Protein AF-A0A2J4P9M2-F1 (afdb_monomer_lite)

pLDDT: mean 86.36, std 10.24, range [46.81, 96.5]

Organism: NCBI:txid1134687

Sequence (113 aa):
VSTLFVALISLASGLWFYGDIDNLSRLVNFGALMGFLVLHIAVINHYIIRQKSRNLVVHLLFPVVGLCIIGFVIYEMDVQAKVLGLSWLAVGVVYYLLMRLVLKRNVELKLEG

Radius of gyration: 18.19 Å; chains: 1; bounding box: 46×36×43 Å

Structure (mmCIF, N/CA/C/O backbone):
data_AF-A0A2J4P9M2-F1
#
_entry.id   AF-A0A2J4P9M2-F1
#
loop_
_atom_site.group_PDB
_atom_site.id
_atom_site.type_symbol
_atom_site.label_atom_id
_atom_site.label_alt_id
_atom_site.label_comp_id
_atom_site.label_asym_id
_atom_site.label_entity_id
_atom_site.label_seq_id
_atom_site.pdbx_PDB_ins_code
_atom_site.Cartn_x
_atom_site.Cartn_y
_atom_site.Cartn_z
_atom_site.occupancy
_atom_site.B_iso_or_equiv
_atom_site.auth_seq_id
_atom_site.auth_comp_id
_atom_site.auth_asym_id
_atom_site.auth_atom_id
_atom_site.pdbx_PDB_model_num
ATOM 1 N N . VAL A 1 1 ? 22.646 3.783 15.320 1.00 71.62 1 VAL A N 1
ATOM 2 C CA . VAL A 1 1 ? 22.877 2.489 14.626 1.00 71.62 1 VAL A CA 1
ATOM 3 C C . VAL A 1 1 ? 21.807 2.232 13.569 1.00 71.62 1 VAL A C 1
ATOM 5 O O . VAL A 1 1 ? 22.165 2.132 12.405 1.00 71.62 1 VAL A O 1
ATOM 8 N N . SER A 1 2 ? 20.513 2.237 13.914 1.00 82.25 2 SER A N 1
ATOM 9 C CA . SER A 1 2 ? 19.417 2.025 12.947 1.00 82.25 2 SER A CA 1
ATOM 10 C C . SER A 1 2 ? 19.388 3.046 11.800 1.00 82.25 2 SER A C 1
ATOM 12 O O . SER A 1 2 ? 19.169 2.672 10.657 1.00 82.25 2 SER A O 1
ATOM 14 N N . THR A 1 3 ? 19.688 4.319 12.074 1.00 88.38 3 THR A N 1
ATOM 15 C CA . THR A 1 3 ? 19.772 5.374 11.046 1.00 88.38 3 THR A CA 1
ATOM 16 C C . THR A 1 3 ? 20.918 5.158 10.058 1.00 88.38 3 THR A C 1
ATOM 18 O O . THR A 1 3 ? 20.729 5.340 8.862 1.00 88.38 3 THR A O 1
ATOM 21 N N . LEU A 1 4 ? 22.087 4.715 10.537 1.00 91.00 4 LEU A N 1
ATOM 22 C CA . LEU A 1 4 ? 23.247 4.419 9.690 1.00 91.00 4 LEU A CA 1
ATOM 23 C C . LEU A 1 4 ? 22.988 3.195 8.798 1.00 91.00 4 LEU A C 1
ATOM 25 O O . LEU A 1 4 ? 23.374 3.178 7.635 1.00 91.00 4 LEU A O 1
ATOM 29 N N . PHE A 1 5 ? 22.283 2.195 9.331 1.00 90.56 5 PHE A N 1
ATOM 30 C CA . PHE A 1 5 ? 21.878 1.010 8.579 1.00 90.56 5 PHE A CA 1
ATOM 31 C C . PHE A 1 5 ? 20.866 1.345 7.477 1.00 90.56 5 PHE A C 1
ATOM 33 O O . PHE A 1 5 ? 21.048 0.938 6.333 1.00 90.56 5 PHE A O 1
ATOM 40 N N . VAL A 1 6 ? 19.843 2.150 7.791 1.00 90.06 6 VAL A N 1
ATOM 41 C CA . VAL A 1 6 ? 18.895 2.651 6.783 1.00 90.06 6 VAL A CA 1
ATOM 42 C C . VAL A 1 6 ? 19.624 3.477 5.726 1.00 90.06 6 VAL A C 1
ATOM 44 O O . VAL A 1 6 ? 19.402 3.258 4.543 1.00 90.06 6 VAL A O 1
ATOM 47 N N . ALA A 1 7 ? 20.538 4.366 6.125 1.00 89.88 7 ALA A N 1
ATOM 48 C CA . ALA A 1 7 ? 21.322 5.165 5.186 1.00 89.88 7 ALA A CA 1
ATOM 49 C C . ALA A 1 7 ? 22.151 4.295 4.224 1.00 89.88 7 ALA A C 1
ATOM 51 O O . ALA A 1 7 ? 22.169 4.567 3.026 1.00 89.88 7 ALA A O 1
ATOM 52 N N . LEU A 1 8 ? 22.781 3.223 4.720 1.00 93.75 8 LEU A N 1
ATOM 53 C CA . LEU A 1 8 ? 23.515 2.262 3.889 1.00 93.75 8 LEU A CA 1
ATOM 54 C C . LEU A 1 8 ? 22.604 1.539 2.892 1.00 93.75 8 LEU A C 1
ATOM 56 O O . LEU A 1 8 ? 22.949 1.444 1.717 1.00 93.75 8 LEU A O 1
ATOM 60 N N . ILE A 1 9 ? 21.437 1.065 3.335 1.00 88.81 9 ILE A N 1
ATOM 61 C CA . ILE A 1 9 ? 20.460 0.408 2.455 1.00 88.81 9 ILE A CA 1
ATOM 62 C C . ILE A 1 9 ? 19.946 1.385 1.394 1.00 88.81 9 ILE A C 1
ATOM 64 O O . ILE A 1 9 ? 19.868 1.030 0.218 1.00 88.81 9 ILE A O 1
ATOM 68 N N . SER A 1 10 ? 19.631 2.623 1.777 1.00 86.56 10 SER A N 1
ATOM 69 C CA . SER A 1 10 ? 19.177 3.663 0.851 1.00 86.56 10 SER A CA 1
ATOM 70 C C . SER A 1 10 ? 20.249 4.022 -0.180 1.00 86.56 10 SER A C 1
ATOM 72 O O . SER A 1 10 ? 19.940 4.155 -1.359 1.00 86.56 10 SER A O 1
ATOM 74 N N . LEU A 1 11 ? 21.518 4.126 0.230 1.00 88.38 11 LEU A N 1
ATOM 75 C CA . LEU A 1 11 ? 22.627 4.403 -0.685 1.00 88.38 11 LEU A CA 1
ATOM 76 C C . LEU A 1 11 ? 22.864 3.234 -1.653 1.00 88.38 11 LEU A C 1
ATOM 78 O O . LEU A 1 11 ? 22.984 3.444 -2.857 1.00 88.38 11 LEU A O 1
ATOM 82 N N . ALA A 1 12 ? 22.892 2.002 -1.138 1.00 86.50 12 ALA A N 1
ATOM 83 C CA . ALA A 1 12 ? 23.093 0.804 -1.947 1.00 86.50 12 ALA A CA 1
ATOM 84 C C . ALA A 1 12 ? 21.952 0.600 -2.955 1.00 86.50 12 ALA A C 1
ATOM 86 O O . ALA A 1 12 ? 22.210 0.346 -4.128 1.00 86.50 12 ALA A O 1
ATOM 87 N N . SER A 1 13 ? 20.699 0.765 -2.521 1.00 79.94 13 SER A N 1
ATOM 88 C CA . SER A 1 13 ? 19.536 0.692 -3.412 1.00 79.94 13 SER A CA 1
ATOM 89 C C . SER A 1 13 ? 19.539 1.816 -4.452 1.00 79.94 13 SER A C 1
ATOM 91 O O . SER A 1 13 ? 19.322 1.538 -5.626 1.00 79.94 13 SER A O 1
ATOM 93 N N . GLY A 1 14 ? 19.867 3.054 -4.072 1.00 79.94 14 GLY A N 1
ATOM 94 C CA . GLY A 1 14 ? 19.972 4.172 -5.014 1.00 79.94 14 GLY A CA 1
ATOM 95 C C . GLY A 1 14 ? 21.008 3.944 -6.120 1.00 79.94 14 GLY A C 1
ATOM 96 O O . GLY A 1 14 ? 20.739 4.239 -7.281 1.00 79.94 14 GLY A O 1
ATOM 97 N N . LEU A 1 15 ? 22.167 3.367 -5.784 1.00 83.69 15 LEU A N 1
ATOM 98 C CA . LEU A 1 15 ? 23.203 3.021 -6.766 1.00 83.69 15 LEU A CA 1
ATOM 99 C C . LEU A 1 15 ? 22.809 1.817 -7.634 1.00 83.69 15 LEU A C 1
ATOM 101 O O . LEU A 1 15 ? 23.096 1.805 -8.828 1.00 83.69 15 LEU A O 1
ATOM 105 N N . TRP A 1 16 ? 22.134 0.824 -7.053 1.00 79.56 16 TRP A N 1
ATOM 106 C CA . TRP A 1 16 ? 21.691 -0.382 -7.757 1.00 79.56 16 TRP A CA 1
ATOM 107 C C . TRP A 1 16 ? 20.578 -0.099 -8.776 1.00 79.56 16 TRP A C 1
ATOM 109 O O . TRP A 1 16 ? 20.564 -0.682 -9.855 1.00 79.56 16 TRP A O 1
ATOM 119 N N . PHE A 1 17 ? 19.656 0.810 -8.450 1.00 74.69 17 PHE A N 1
ATOM 120 C CA . PHE A 1 17 ? 18.501 1.155 -9.286 1.00 74.69 17 PHE A CA 1
ATOM 121 C C . PHE A 1 17 ? 18.707 2.409 -10.144 1.00 74.69 17 PHE A C 1
ATOM 123 O O . PHE A 1 17 ? 17.743 2.899 -10.723 1.00 74.69 17 PHE A O 1
ATOM 130 N N . TYR A 1 18 ? 19.932 2.929 -10.266 1.00 74.38 18 TYR A N 1
ATOM 131 C CA . TYR A 1 18 ? 20.211 4.175 -10.995 1.00 74.38 18 TYR A CA 1
ATOM 132 C C . TYR A 1 18 ? 19.676 4.184 -12.446 1.00 74.38 18 TYR A C 1
ATOM 134 O O . TYR A 1 18 ? 19.272 5.233 -12.938 1.00 74.38 18 TYR A O 1
ATOM 142 N N . GLY A 1 19 ? 19.605 3.022 -13.112 1.00 74.50 19 GLY A N 1
ATOM 143 C CA . GLY A 1 19 ? 19.028 2.872 -14.459 1.00 74.50 19 GLY A CA 1
ATOM 144 C C . GLY A 1 19 ? 17.527 2.542 -14.521 1.00 74.50 19 GLY A C 1
ATOM 145 O O . GLY A 1 19 ? 16.963 2.543 -15.607 1.00 74.50 19 GLY A O 1
ATOM 146 N N . ASP A 1 20 ? 16.882 2.275 -13.382 1.00 81.38 20 ASP A N 1
ATOM 147 C CA . ASP A 1 20 ? 15.510 1.747 -13.262 1.00 81.38 20 ASP A CA 1
ATOM 148 C C . ASP A 1 20 ? 14.683 2.512 -12.203 1.00 81.38 20 ASP A C 1
ATOM 150 O O . ASP A 1 20 ? 13.758 1.977 -11.580 1.00 81.38 20 ASP A O 1
ATOM 154 N N . ILE A 1 21 ? 15.013 3.790 -11.977 1.00 83.25 21 ILE A N 1
ATOM 155 C CA . ILE A 1 21 ? 14.367 4.652 -10.970 1.00 83.25 21 ILE A CA 1
ATOM 156 C C . ILE A 1 21 ? 12.846 4.715 -11.170 1.00 83.25 21 ILE A C 1
ATOM 158 O O . ILE A 1 21 ? 12.101 4.759 -10.190 1.00 83.25 21 ILE A O 1
ATOM 162 N N . ASP A 1 22 ? 12.371 4.641 -12.413 1.00 86.19 22 ASP A N 1
ATOM 163 C CA . ASP A 1 22 ? 10.942 4.620 -12.726 1.00 86.19 22 ASP A CA 1
ATOM 164 C C . ASP A 1 22 ? 10.235 3.412 -12.098 1.00 86.19 22 ASP A C 1
ATOM 166 O O . ASP A 1 22 ? 9.167 3.553 -11.501 1.00 86.19 22 ASP A O 1
ATOM 170 N N . ASN A 1 23 ? 10.843 2.224 -12.150 1.00 84.56 23 ASN A N 1
ATOM 171 C CA . ASN A 1 23 ? 10.279 1.009 -11.559 1.00 84.56 23 ASN A CA 1
ATOM 172 C C . ASN A 1 23 ? 10.281 1.068 -10.027 1.00 84.56 23 ASN A C 1
ATOM 174 O O . ASN A 1 23 ? 9.297 0.675 -9.392 1.00 84.56 23 ASN A O 1
ATOM 178 N N . LEU A 1 24 ? 11.342 1.621 -9.433 1.00 86.12 24 LEU A N 1
ATOM 179 C CA . LEU A 1 24 ? 11.414 1.864 -7.992 1.00 86.12 24 LEU A CA 1
ATOM 180 C C . LEU A 1 24 ? 10.325 2.851 -7.544 1.00 86.12 24 LEU A C 1
ATOM 182 O O . LEU A 1 24 ? 9.600 2.588 -6.585 1.00 86.12 24 LEU A O 1
ATOM 186 N N . SER A 1 25 ? 10.172 3.959 -8.271 1.00 88.81 25 SER A N 1
ATOM 187 C CA . SER A 1 25 ? 9.161 4.984 -8.007 1.00 88.81 25 SER A CA 1
ATOM 188 C C . SER A 1 25 ? 7.745 4.416 -8.107 1.00 88.81 25 SER A C 1
ATOM 190 O O . SER A 1 25 ? 6.933 4.605 -7.202 1.00 88.81 25 SER A O 1
ATOM 192 N N . ARG A 1 26 ? 7.460 3.625 -9.149 1.00 90.00 26 ARG A N 1
ATOM 193 C CA . ARG A 1 26 ? 6.183 2.914 -9.316 1.00 90.00 26 ARG A CA 1
ATOM 194 C C . ARG A 1 26 ? 5.875 1.988 -8.139 1.00 90.00 26 ARG A C 1
ATOM 196 O O . ARG A 1 26 ? 4.751 2.011 -7.637 1.00 90.00 26 ARG A O 1
ATOM 203 N N . LEU A 1 27 ? 6.857 1.205 -7.682 1.00 89.56 27 LEU A N 1
ATOM 204 C CA . LEU A 1 27 ? 6.706 0.297 -6.541 1.00 89.56 27 LEU A CA 1
ATOM 205 C C . LEU A 1 27 ? 6.411 1.061 -5.241 1.00 89.56 27 LEU A C 1
ATOM 207 O O . LEU A 1 27 ? 5.481 0.707 -4.513 1.00 89.56 27 LEU A O 1
ATOM 211 N N . VAL A 1 28 ? 7.174 2.124 -4.964 1.00 90.50 28 VAL A N 1
ATOM 212 C CA . VAL A 1 28 ? 6.991 2.970 -3.773 1.00 90.50 28 VAL A CA 1
ATOM 213 C C . VAL A 1 28 ? 5.636 3.680 -3.807 1.00 90.50 28 VAL A C 1
ATOM 215 O O . VAL A 1 28 ? 4.913 3.655 -2.810 1.00 90.50 28 VAL A O 1
ATOM 218 N N . ASN A 1 29 ? 5.252 4.252 -4.952 1.00 92.50 29 ASN A N 1
ATOM 219 C CA . ASN A 1 29 ? 3.968 4.930 -5.126 1.00 92.50 29 ASN A CA 1
ATOM 220 C C . ASN A 1 29 ? 2.791 3.966 -4.926 1.00 92.50 29 ASN A C 1
ATOM 222 O O . ASN A 1 29 ? 1.862 4.271 -4.180 1.00 92.50 29 ASN A O 1
ATOM 226 N N . PHE A 1 30 ? 2.855 2.767 -5.516 1.00 92.50 30 PHE A N 1
ATOM 227 C CA . PHE A 1 30 ? 1.840 1.740 -5.291 1.00 92.50 30 PHE A CA 1
ATOM 228 C C . PHE A 1 30 ? 1.735 1.360 -3.810 1.00 92.50 30 PHE A C 1
ATOM 230 O O . PHE A 1 30 ? 0.634 1.303 -3.264 1.00 92.50 30 PHE A O 1
ATOM 237 N N . GLY A 1 31 ? 2.872 1.128 -3.148 1.00 92.31 31 GLY A N 1
ATOM 238 C CA . GLY A 1 31 ? 2.909 0.781 -1.728 1.00 92.31 31 GLY A CA 1
ATOM 239 C C . GLY A 1 31 ? 2.279 1.860 -0.845 1.00 92.31 31 GLY A C 1
ATOM 240 O O . GLY A 1 31 ? 1.471 1.542 0.028 1.00 92.31 31 GLY A O 1
ATOM 241 N N . ALA A 1 32 ? 2.587 3.133 -1.107 1.00 94.19 32 ALA A N 1
ATOM 242 C CA . ALA A 1 32 ? 2.003 4.263 -0.391 1.00 94.19 32 ALA A CA 1
ATOM 243 C C . ALA A 1 32 ? 0.483 4.360 -0.605 1.00 94.19 32 ALA A C 1
ATOM 245 O O . ALA A 1 32 ? -0.268 4.451 0.368 1.00 94.19 32 ALA A O 1
ATOM 246 N N . LEU A 1 33 ? 0.014 4.273 -1.856 1.00 94.94 33 LEU A N 1
ATOM 247 C CA . LEU A 1 33 ? -1.415 4.300 -2.188 1.00 94.94 33 LEU A CA 1
ATOM 248 C C . LEU A 1 33 ? -2.170 3.140 -1.534 1.00 94.94 33 LEU A C 1
ATOM 250 O O . LEU A 1 33 ? -3.218 3.354 -0.927 1.00 94.94 33 LEU A O 1
ATOM 254 N N . MET A 1 34 ? -1.626 1.924 -1.598 1.00 94.50 34 MET A N 1
ATOM 255 C CA . MET A 1 34 ? -2.245 0.757 -0.975 1.00 94.50 34 MET A CA 1
ATOM 256 C C . MET A 1 34 ? -2.259 0.871 0.556 1.00 94.50 34 MET A C 1
ATOM 258 O O . MET A 1 34 ? -3.257 0.533 1.192 1.00 94.50 34 MET A O 1
ATOM 262 N N . GLY A 1 35 ? -1.193 1.408 1.155 1.00 94.31 35 GLY A N 1
ATOM 263 C CA . GLY A 1 35 ? -1.138 1.711 2.585 1.00 94.31 35 GLY A CA 1
ATOM 264 C C . GLY A 1 35 ? -2.226 2.699 3.009 1.00 94.31 35 GLY A C 1
ATOM 265 O O . GLY A 1 35 ? -2.955 2.440 3.967 1.00 94.31 35 GLY A O 1
ATOM 266 N N . PHE A 1 36 ? -2.405 3.790 2.260 1.00 95.31 36 PHE A N 1
ATOM 267 C CA . PHE A 1 36 ? -3.486 4.741 2.517 1.00 95.31 36 PHE A CA 1
ATOM 268 C C . PHE A 1 36 ? -4.872 4.144 2.271 1.00 95.31 36 PHE A C 1
ATOM 270 O O . PHE A 1 36 ? -5.800 4.441 3.022 1.00 95.31 36 PHE A O 1
ATOM 277 N N . LEU A 1 37 ? -5.037 3.280 1.271 1.00 95.25 37 LEU A N 1
ATOM 278 C CA . LEU A 1 37 ? -6.298 2.584 1.022 1.00 95.25 37 LEU A CA 1
ATOM 279 C C . LEU A 1 37 ? -6.685 1.705 2.221 1.00 95.25 37 LEU A C 1
ATOM 281 O O . LEU A 1 37 ? -7.793 1.821 2.749 1.00 95.25 37 LEU A O 1
ATOM 285 N N . VAL A 1 38 ? -5.749 0.887 2.711 1.00 94.75 38 VAL A N 1
ATOM 286 C CA . VAL A 1 38 ? -5.954 0.043 3.899 1.00 94.75 38 VAL A CA 1
ATOM 287 C C . VAL A 1 38 ? -6.199 0.890 5.148 1.00 94.75 38 VAL A C 1
ATOM 289 O O . VAL A 1 38 ? -7.063 0.535 5.949 1.00 94.75 38 VAL A O 1
ATOM 292 N N . LEU A 1 39 ? -5.506 2.022 5.309 1.00 95.25 39 LEU A N 1
ATOM 293 C CA . LEU A 1 39 ? -5.728 2.948 6.422 1.00 95.25 39 LEU A CA 1
ATOM 294 C C . LEU A 1 39 ? -7.173 3.462 6.450 1.00 95.25 39 LEU A C 1
ATOM 296 O O . LEU A 1 39 ? -7.816 3.398 7.496 1.00 95.25 39 LEU A O 1
ATOM 300 N N . HIS A 1 40 ? -7.714 3.925 5.320 1.00 94.31 40 HIS A N 1
ATOM 301 C CA . HIS A 1 40 ? -9.099 4.402 5.262 1.00 94.31 40 HIS A CA 1
ATOM 302 C C . HIS A 1 40 ? -10.104 3.282 5.564 1.00 94.31 40 HIS A C 1
ATOM 304 O O . HIS A 1 40 ? -11.051 3.497 6.323 1.00 94.31 40 HIS A O 1
ATOM 310 N N . ILE A 1 41 ? -9.869 2.064 5.060 1.00 94.06 41 ILE A N 1
ATOM 311 C CA . ILE A 1 41 ? -10.678 0.885 5.415 1.00 94.06 41 ILE A CA 1
ATOM 312 C C . ILE A 1 41 ? -10.600 0.606 6.923 1.00 94.06 41 ILE A C 1
ATOM 314 O O . ILE A 1 41 ? -11.620 0.338 7.5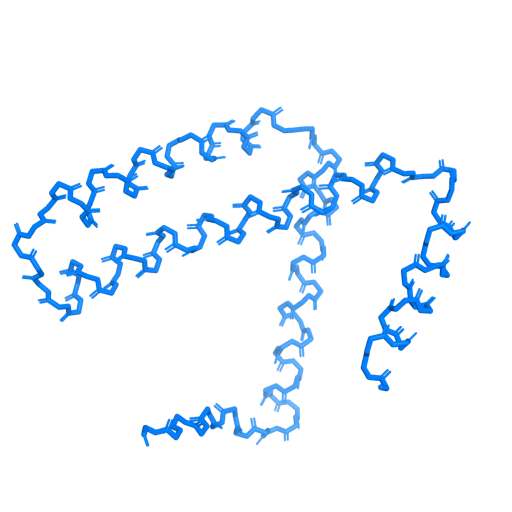61 1.00 94.06 41 ILE A O 1
ATOM 318 N N . ALA A 1 42 ? -9.407 0.693 7.514 1.00 93.19 42 ALA A N 1
ATOM 319 C CA . ALA A 1 42 ? -9.200 0.479 8.940 1.00 93.19 42 ALA A CA 1
ATOM 320 C C . ALA A 1 42 ? -9.924 1.534 9.789 1.00 93.19 42 ALA A C 1
ATOM 322 O O . ALA A 1 42 ? -10.542 1.168 10.786 1.00 93.19 42 ALA A O 1
ATOM 323 N N . VAL A 1 43 ? -9.915 2.808 9.379 1.00 92.31 43 VAL A N 1
ATOM 324 C CA . VAL A 1 43 ? -10.670 3.890 10.034 1.00 92.31 43 VAL A CA 1
ATOM 325 C C . VAL A 1 43 ? -12.169 3.587 10.018 1.00 92.31 43 VAL A C 1
ATOM 327 O O . VAL A 1 43 ? -12.799 3.629 11.075 1.00 92.31 43 VAL A O 1
ATOM 330 N N . ILE A 1 44 ? -12.732 3.199 8.868 1.00 91.00 44 ILE A N 1
ATOM 331 C CA . ILE A 1 44 ? -14.156 2.835 8.761 1.00 91.00 44 ILE A CA 1
ATOM 332 C C . ILE A 1 44 ? -14.470 1.640 9.673 1.00 91.00 44 ILE A C 1
ATOM 334 O O . ILE A 1 44 ? -15.387 1.699 10.492 1.00 91.00 44 ILE A O 1
ATOM 338 N N . ASN A 1 45 ? -13.684 0.565 9.595 1.00 92.19 45 ASN A N 1
ATOM 339 C CA . ASN A 1 45 ? -13.886 -0.629 10.418 1.00 92.19 45 ASN A CA 1
ATOM 340 C C . ASN A 1 45 ? -13.769 -0.324 11.924 1.00 92.19 45 ASN A C 1
ATOM 342 O O . ASN A 1 45 ? -14.574 -0.783 12.734 1.00 92.19 45 ASN A O 1
ATOM 346 N N . HIS A 1 46 ? -12.782 0.474 12.322 1.00 89.88 46 HIS A N 1
ATOM 347 C CA . HIS A 1 46 ? -12.546 0.797 13.721 1.00 89.88 46 HIS A CA 1
ATOM 348 C C . HIS A 1 46 ? -13.627 1.728 14.287 1.00 89.88 46 HIS A C 1
ATOM 350 O O . HIS A 1 46 ? -14.236 1.412 15.309 1.00 89.88 46 HIS A O 1
ATOM 356 N N . TYR A 1 47 ? -13.911 2.851 13.627 1.00 87.94 47 TYR A N 1
ATOM 357 C CA . TYR A 1 47 ? -14.801 3.872 14.182 1.00 87.94 47 TYR A CA 1
ATOM 358 C C . TYR A 1 47 ? -16.288 3.599 13.933 1.00 87.94 47 TYR A C 1
ATOM 360 O O . TYR A 1 47 ? -17.106 3.882 14.811 1.00 87.94 47 TYR A O 1
ATOM 368 N N . ILE A 1 48 ? -16.654 3.031 12.781 1.00 87.50 48 ILE A N 1
ATOM 369 C CA . ILE A 1 48 ? -18.060 2.769 12.438 1.00 87.50 48 ILE A CA 1
ATOM 370 C C . ILE A 1 48 ? -18.508 1.406 12.965 1.00 87.50 48 ILE A C 1
ATOM 372 O O . ILE A 1 48 ? -19.529 1.325 13.644 1.00 87.50 48 ILE A O 1
ATOM 376 N N . ILE A 1 49 ? -17.745 0.340 12.698 1.00 85.81 49 ILE A N 1
ATOM 377 C CA . ILE A 1 49 ? -18.165 -1.027 13.051 1.00 85.81 49 ILE A CA 1
ATOM 378 C C . ILE A 1 49 ? -17.877 -1.325 14.525 1.00 85.81 49 ILE A C 1
ATOM 380 O O . ILE A 1 49 ? -18.783 -1.733 15.252 1.00 85.81 49 ILE A O 1
ATOM 384 N N . ARG A 1 50 ? -16.637 -1.110 14.991 1.00 84.25 50 ARG A N 1
ATOM 385 C CA . ARG A 1 50 ? -16.255 -1.462 16.372 1.00 84.25 50 ARG A CA 1
ATOM 386 C C . ARG A 1 50 ? -16.727 -0.444 17.406 1.00 84.25 50 ARG A C 1
ATOM 388 O O . ARG A 1 50 ? -17.275 -0.846 18.426 1.00 84.25 50 ARG A O 1
ATOM 395 N N . GLN A 1 51 ? -16.526 0.850 17.156 1.00 84.81 51 GLN A N 1
ATOM 396 C CA . GLN A 1 51 ? -16.873 1.898 18.126 1.00 84.81 51 GLN A CA 1
ATOM 397 C C . GLN A 1 51 ? -18.292 2.474 17.970 1.00 84.81 51 GLN A C 1
ATOM 399 O O . GLN A 1 51 ? -18.729 3.214 18.848 1.00 84.81 51 GLN A O 1
ATOM 404 N N . LYS A 1 52 ? -19.024 2.162 16.884 1.00 82.44 52 LYS A N 1
ATOM 405 C CA . LYS A 1 52 ? -20.360 2.728 16.583 1.00 82.44 52 LYS A CA 1
ATOM 406 C C . LYS A 1 52 ? -20.427 4.251 16.771 1.00 82.44 52 LYS A C 1
ATOM 408 O O . LYS A 1 52 ? -21.386 4.788 17.329 1.00 82.44 52 LYS A O 1
ATOM 413 N N . SER A 1 53 ? -19.388 4.957 16.329 1.00 80.69 53 SER A N 1
ATOM 414 C CA . SER A 1 53 ? -19.304 6.407 16.484 1.00 80.69 53 SER A CA 1
ATOM 415 C C . SER A 1 53 ? -20.455 7.109 15.755 1.00 80.69 53 SER A C 1
ATOM 417 O O . SER A 1 53 ? -20.758 6.796 14.606 1.00 80.69 53 SER A O 1
ATOM 419 N N . ARG A 1 54 ? -21.072 8.107 16.402 1.00 80.75 54 ARG A N 1
ATOM 420 C CA . ARG A 1 54 ? -22.122 8.944 15.792 1.00 80.75 54 ARG A CA 1
ATOM 421 C C . ARG A 1 54 ? -21.578 10.022 14.846 1.00 80.75 54 ARG A C 1
ATOM 423 O O . ARG A 1 54 ? -22.347 10.591 14.077 1.00 80.75 54 ARG A O 1
ATOM 430 N N . ASN A 1 55 ? -20.268 10.279 14.855 1.00 81.75 55 ASN A N 1
ATOM 431 C CA . ASN A 1 55 ? -19.631 11.280 13.993 1.00 81.75 55 ASN A CA 1
ATOM 432 C C . ASN A 1 55 ? -19.365 10.722 12.586 1.00 81.75 55 ASN A C 1
ATOM 434 O O . ASN A 1 55 ? -18.221 10.517 12.180 1.00 81.75 55 ASN A O 1
ATOM 438 N N . LEU A 1 56 ? -20.444 10.486 11.833 1.00 82.75 56 LEU A N 1
ATOM 439 C CA . LEU A 1 56 ? -20.401 9.904 10.486 1.00 82.75 56 LEU A CA 1
ATOM 440 C C . LEU A 1 56 ? -19.655 10.782 9.471 1.00 82.75 56 LEU A C 1
ATOM 442 O O . LEU A 1 56 ? -19.049 10.266 8.540 1.00 82.75 56 LEU A O 1
ATOM 446 N N . VAL A 1 57 ? -19.639 12.103 9.651 1.00 80.88 57 VAL A N 1
ATOM 447 C CA . VAL A 1 57 ? -18.930 13.003 8.727 1.00 80.88 57 VAL A CA 1
ATOM 448 C C . VAL A 1 57 ? -17.426 12.713 8.742 1.00 80.88 57 VAL A C 1
ATOM 450 O O . VAL A 1 57 ? -16.839 12.404 7.711 1.00 80.88 57 VAL A O 1
ATOM 453 N N . VAL A 1 58 ? -16.796 12.732 9.916 1.00 84.44 58 VAL A N 1
ATOM 454 C CA . VAL A 1 58 ? -15.341 12.538 10.028 1.00 84.44 58 VAL A CA 1
ATOM 455 C C . VAL A 1 58 ? -14.950 11.074 9.828 1.00 84.44 58 VAL A C 1
ATOM 457 O O . VAL A 1 58 ? -13.935 10.787 9.203 1.00 84.44 58 VAL A O 1
ATOM 460 N N . HIS A 1 59 ? -15.761 10.136 10.321 1.00 84.94 59 HIS A N 1
ATOM 461 C CA . HIS A 1 59 ? -15.398 8.717 10.341 1.00 84.94 59 HIS A CA 1
ATOM 462 C C . HIS A 1 59 ? -15.902 7.907 9.139 1.00 84.94 59 HIS A C 1
ATOM 464 O O . HIS A 1 59 ? -15.527 6.743 9.007 1.00 84.94 59 HIS A O 1
ATOM 470 N N . LEU A 1 60 ? -16.728 8.493 8.263 1.00 86.44 60 LEU A N 1
ATOM 471 C CA . LEU A 1 60 ? -17.227 7.825 7.058 1.00 86.44 60 LEU A CA 1
ATOM 472 C C . LEU A 1 60 ? -17.083 8.685 5.800 1.00 86.44 60 LEU A C 1
ATOM 474 O O . LEU A 1 60 ? -16.515 8.199 4.829 1.00 86.44 60 LEU A O 1
ATOM 478 N N . LEU A 1 61 ? -17.528 9.949 5.803 1.00 90.62 61 LEU A N 1
ATOM 479 C CA . LEU A 1 61 ? -17.479 10.773 4.586 1.00 90.62 61 LEU A CA 1
ATOM 480 C C . LEU A 1 61 ? -16.037 11.003 4.117 1.00 90.62 61 LEU A C 1
ATOM 482 O O . LEU A 1 61 ? -15.715 10.690 2.974 1.00 90.62 61 LEU A O 1
ATOM 486 N N . PHE A 1 62 ? -15.158 11.488 4.999 1.00 92.06 62 PHE A N 1
ATOM 487 C CA . PHE A 1 62 ? -13.748 11.705 4.652 1.00 92.06 62 PHE A CA 1
ATOM 488 C C . PHE A 1 62 ? -13.047 10.411 4.199 1.00 92.06 62 PHE A C 1
ATOM 490 O O . PHE A 1 62 ? -12.424 10.429 3.135 1.00 92.06 62 PHE A O 1
ATOM 497 N N . PRO A 1 63 ? -13.183 9.272 4.913 1.00 92.19 63 PRO A N 1
ATOM 498 C CA . PRO A 1 63 ? -12.598 8.020 4.456 1.00 92.19 63 PRO A CA 1
ATOM 499 C C . PRO A 1 63 ? -13.126 7.502 3.127 1.00 92.19 63 PRO A C 1
ATOM 501 O O . PRO A 1 63 ? -12.346 6.995 2.328 1.00 92.19 63 PRO A O 1
ATOM 504 N N . VAL A 1 64 ? -14.426 7.641 2.866 1.00 93.81 64 VAL A N 1
ATOM 505 C CA . VAL A 1 64 ? -15.024 7.220 1.594 1.00 93.81 64 VAL A CA 1
ATOM 506 C C . VAL A 1 64 ? -14.524 8.093 0.449 1.00 93.81 64 VAL A C 1
ATOM 508 O O . VAL A 1 64 ? -14.134 7.561 -0.584 1.00 93.81 64 VAL A O 1
ATOM 511 N N . VAL A 1 65 ? -14.447 9.413 0.639 1.00 95.62 65 VAL A N 1
ATOM 512 C CA . VAL A 1 65 ? -13.874 10.320 -0.368 1.00 95.62 65 VAL A CA 1
ATOM 513 C C . VAL A 1 65 ? -12.411 9.965 -0.642 1.00 95.62 65 VAL A C 1
ATOM 515 O O . VAL A 1 65 ? -12.023 9.833 -1.802 1.00 95.62 65 VAL A O 1
ATOM 518 N N . GLY A 1 66 ? -11.617 9.732 0.408 1.00 93.75 66 GLY A N 1
ATOM 519 C CA . GLY A 1 66 ? -10.234 9.270 0.279 1.00 93.75 66 GLY A CA 1
ATOM 520 C C . GLY A 1 66 ? -10.126 7.952 -0.492 1.00 93.75 66 GLY A C 1
ATOM 521 O O . GLY A 1 66 ? -9.312 7.842 -1.407 1.00 93.75 66 GLY A O 1
ATOM 522 N N . LEU A 1 67 ? -10.993 6.979 -0.195 1.00 95.81 67 LEU A N 1
ATOM 523 C CA . LEU A 1 67 ? -11.064 5.709 -0.923 1.00 95.81 67 LEU A CA 1
ATOM 524 C C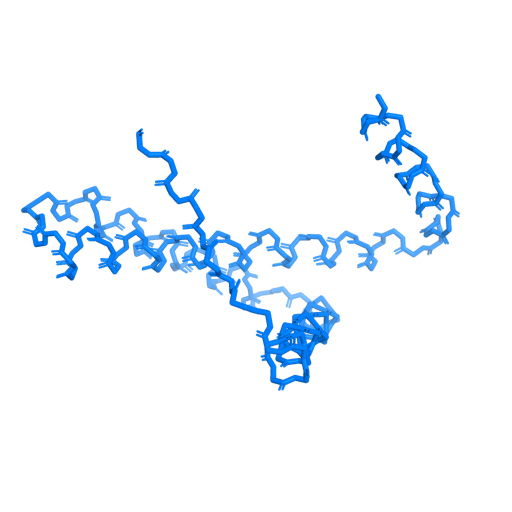 . LEU A 1 67 ? -11.416 5.895 -2.398 1.00 95.81 67 LEU A C 1
ATOM 526 O O . LEU A 1 67 ? -10.792 5.256 -3.241 1.00 95.81 67 LEU A O 1
ATOM 530 N N . CYS A 1 68 ? -12.371 6.767 -2.723 1.00 96.50 68 CYS A N 1
ATOM 531 C CA . CYS A 1 68 ? -12.737 7.056 -4.107 1.00 96.50 68 CYS A CA 1
ATOM 532 C C . CYS A 1 68 ? -11.568 7.676 -4.882 1.00 96.50 68 CYS A C 1
ATOM 534 O O . CYS A 1 68 ? -11.278 7.236 -5.992 1.00 96.50 68 CYS A O 1
ATOM 536 N N . ILE A 1 69 ? -10.865 8.647 -4.290 1.00 96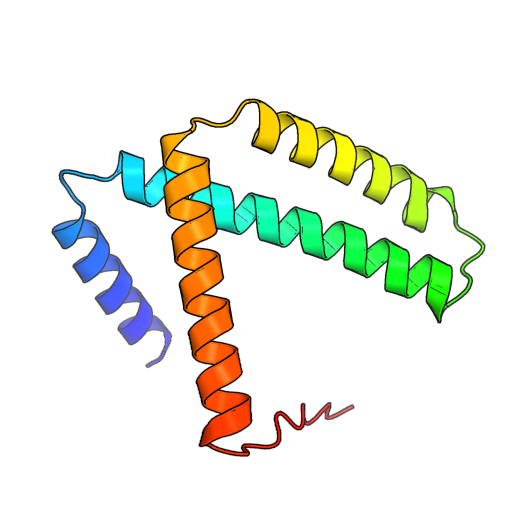.31 69 ILE A N 1
ATOM 537 C CA . ILE A 1 69 ? -9.708 9.297 -4.922 1.00 96.31 69 ILE A CA 1
ATOM 538 C C . ILE A 1 69 ? -8.579 8.287 -5.130 1.00 96.31 69 ILE A C 1
ATOM 540 O O . ILE A 1 69 ? -8.079 8.146 -6.241 1.00 96.31 69 ILE A O 1
ATOM 544 N N . ILE A 1 70 ? -8.194 7.548 -4.086 1.00 95.19 70 ILE A N 1
ATOM 545 C CA . ILE A 1 70 ? -7.110 6.561 -4.177 1.00 95.19 70 ILE A CA 1
ATOM 546 C C . ILE A 1 70 ? -7.481 5.449 -5.162 1.00 95.19 70 ILE A C 1
ATOM 548 O O . ILE A 1 70 ? -6.649 5.048 -5.970 1.00 95.19 70 ILE A O 1
ATOM 552 N N . GLY A 1 71 ? -8.729 4.977 -5.136 1.00 94.56 71 GLY A N 1
ATOM 553 C CA . GLY A 1 71 ? -9.234 3.984 -6.079 1.00 94.56 71 GLY A CA 1
ATOM 554 C C . GLY A 1 71 ? -9.154 4.468 -7.526 1.00 94.56 71 GLY A C 1
ATOM 555 O O . GLY A 1 71 ? -8.697 3.722 -8.389 1.00 94.56 71 GLY A O 1
ATOM 556 N N . PHE A 1 72 ? -9.514 5.728 -7.781 1.00 95.75 72 PHE A N 1
ATOM 557 C CA . PHE A 1 72 ? -9.373 6.346 -9.098 1.00 95.75 72 PHE A CA 1
ATOM 558 C C . PHE A 1 72 ? -7.905 6.454 -9.532 1.00 95.75 72 PHE A C 1
ATOM 560 O O . PHE A 1 72 ? -7.564 6.070 -10.647 1.00 95.75 72 PHE A O 1
ATOM 567 N N . VAL A 1 73 ? -7.013 6.892 -8.640 1.00 94.69 73 VAL A N 1
ATOM 568 C CA . VAL A 1 73 ? -5.571 6.974 -8.929 1.00 94.69 73 VAL A CA 1
ATOM 569 C C . VAL A 1 73 ? -4.993 5.595 -9.238 1.00 94.69 73 VAL A C 1
ATOM 571 O O . VAL A 1 73 ? -4.254 5.446 -10.205 1.00 94.69 73 VAL A O 1
ATOM 574 N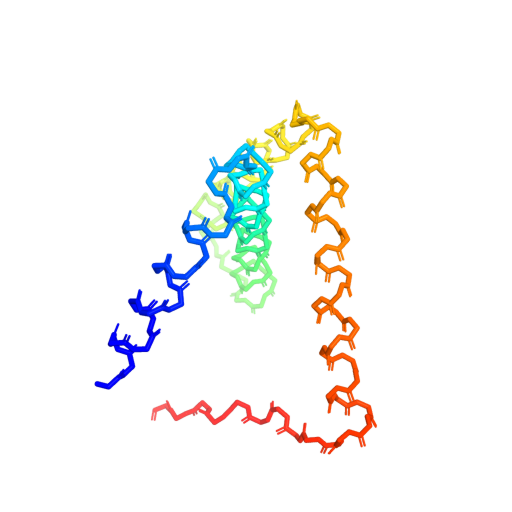 N . ILE A 1 74 ? -5.347 4.569 -8.457 1.00 92.25 74 ILE A N 1
ATOM 575 C CA . ILE A 1 74 ? -4.924 3.190 -8.721 1.00 92.25 74 ILE A CA 1
ATOM 576 C C . ILE A 1 74 ? -5.477 2.716 -10.064 1.00 92.25 74 ILE A C 1
ATOM 578 O O . ILE A 1 74 ? -4.755 2.051 -10.797 1.00 92.25 74 ILE A O 1
ATOM 582 N N . TYR A 1 75 ? -6.723 3.047 -10.405 1.00 92.56 75 TYR A N 1
ATOM 583 C CA . TYR A 1 75 ? -7.320 2.675 -11.686 1.00 92.56 75 TYR A CA 1
ATOM 584 C C . TYR A 1 75 ? -6.565 3.282 -12.874 1.00 92.56 75 TYR A C 1
ATOM 586 O O . TYR A 1 75 ? -6.257 2.552 -13.815 1.00 92.56 75 TYR A O 1
ATOM 594 N N . GLU A 1 76 ? -6.187 4.555 -12.795 1.00 92.50 76 GLU A N 1
ATOM 595 C CA . GLU A 1 76 ? -5.445 5.248 -13.857 1.00 92.50 76 G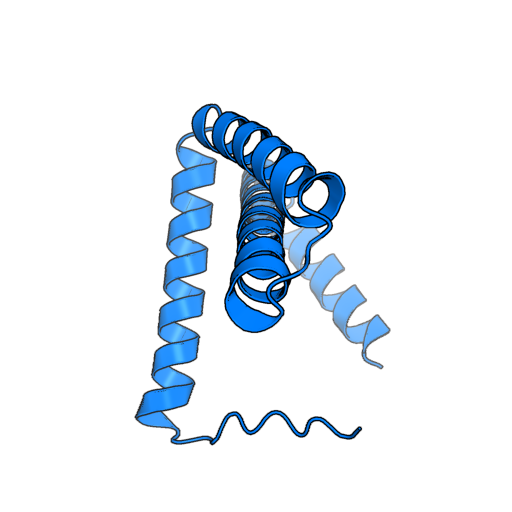LU A CA 1
ATOM 596 C C . GLU A 1 76 ? -3.954 4.868 -13.899 1.00 92.50 76 GLU A C 1
ATOM 598 O O . GLU A 1 76 ? -3.263 5.087 -14.890 1.00 92.50 76 GLU A O 1
ATOM 603 N N . MET A 1 77 ? -3.434 4.267 -12.827 1.00 90.75 77 MET A N 1
ATOM 604 C CA . MET A 1 77 ? -2.018 3.932 -12.721 1.00 90.75 77 MET A CA 1
ATOM 605 C C . MET A 1 77 ? -1.571 2.932 -13.799 1.00 90.75 77 MET A C 1
ATOM 607 O O . MET A 1 77 ? -2.292 1.988 -14.143 1.00 90.75 77 MET A O 1
ATOM 611 N N . ASP A 1 78 ? -0.334 3.102 -14.270 1.00 90.19 78 ASP A N 1
ATOM 612 C CA . ASP A 1 78 ? 0.299 2.228 -15.258 1.00 90.19 78 ASP A CA 1
ATOM 613 C C . ASP A 1 78 ? 0.207 0.741 -14.866 1.00 90.19 78 ASP A C 1
ATOM 615 O O . ASP A 1 78 ? 0.361 0.352 -13.701 1.00 90.19 78 ASP A O 1
ATOM 619 N N . VAL A 1 79 ? -0.025 -0.111 -15.863 1.00 91.12 79 VAL A N 1
ATOM 620 C CA . VAL A 1 79 ? -0.130 -1.563 -15.698 1.00 91.12 79 VAL A CA 1
ATOM 621 C C . VAL A 1 79 ? 1.153 -2.124 -15.096 1.00 91.12 79 VAL A C 1
ATOM 623 O O . VAL A 1 79 ? 1.078 -2.973 -14.208 1.00 91.12 79 VAL A O 1
ATOM 626 N N . GLN A 1 80 ? 2.325 -1.615 -15.495 1.00 89.75 80 GLN A N 1
ATOM 627 C CA . GLN A 1 80 ? 3.596 -2.061 -14.915 1.00 89.75 80 GLN A CA 1
ATOM 628 C C . GLN A 1 80 ? 3.656 -1.771 -13.411 1.00 89.75 80 GLN A C 1
ATOM 630 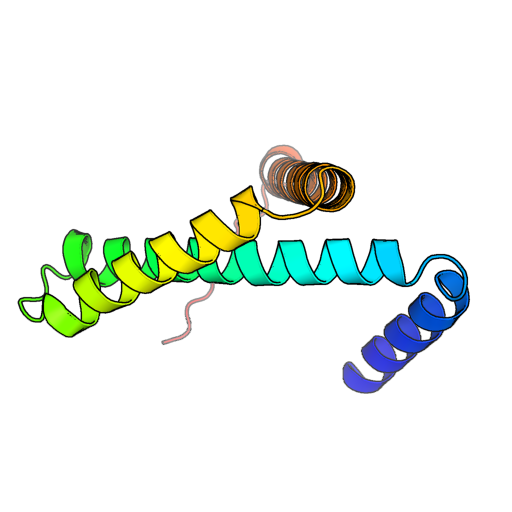O O . GLN A 1 80 ? 4.058 -2.635 -12.635 1.00 89.75 80 GLN A O 1
ATOM 635 N N . ALA A 1 81 ? 3.177 -0.604 -12.977 1.00 90.94 81 ALA A N 1
ATOM 636 C CA . ALA A 1 81 ? 3.129 -0.244 -11.565 1.00 90.94 81 ALA A CA 1
ATOM 637 C C . ALA A 1 81 ? 2.171 -1.145 -10.768 1.00 90.94 81 ALA A C 1
ATOM 639 O O . ALA A 1 81 ? 2.514 -1.591 -9.674 1.00 90.94 81 ALA A O 1
ATOM 640 N N . LYS A 1 82 ? 1.002 -1.481 -11.333 1.00 92.25 82 LYS A N 1
ATOM 641 C CA . LYS A 1 82 ? 0.058 -2.434 -10.722 1.00 92.25 82 LYS A CA 1
ATOM 642 C C . LYS A 1 82 ? 0.665 -3.831 -10.597 1.00 92.25 82 LYS A C 1
ATOM 644 O O . LYS A 1 82 ? 0.555 -4.443 -9.541 1.00 92.25 82 LYS A O 1
ATOM 649 N N . VAL A 1 83 ? 1.315 -4.334 -11.648 1.00 93.75 83 VAL A N 1
ATOM 650 C CA . VAL A 1 83 ? 1.919 -5.678 -11.669 1.00 93.75 83 VAL A CA 1
ATOM 651 C C . VAL A 1 83 ? 3.103 -5.770 -10.704 1.00 93.75 83 VAL A C 1
ATOM 653 O O . VAL A 1 83 ? 3.164 -6.696 -9.891 1.00 93.75 83 VAL A O 1
ATOM 656 N N . LEU A 1 84 ? 4.018 -4.798 -10.735 1.00 91.88 84 LEU A N 1
ATOM 657 C CA . LEU A 1 84 ? 5.149 -4.733 -9.804 1.00 91.88 84 LEU A CA 1
ATOM 658 C C . LEU A 1 84 ? 4.659 -4.613 -8.357 1.00 91.88 84 LEU A C 1
ATOM 660 O O . LEU A 1 84 ? 5.101 -5.354 -7.483 1.00 91.88 84 LEU A O 1
ATOM 664 N N . GLY A 1 85 ? 3.680 -3.743 -8.119 1.00 90.75 85 GLY A N 1
ATOM 665 C CA . GLY A 1 85 ? 3.078 -3.552 -6.809 1.00 90.75 85 GLY A CA 1
ATOM 666 C C . GLY A 1 85 ? 2.392 -4.802 -6.254 1.00 90.75 85 GLY A C 1
ATOM 667 O O . GLY A 1 85 ? 2.650 -5.205 -5.119 1.00 90.75 85 GLY A O 1
ATOM 668 N N . LEU A 1 86 ? 1.537 -5.446 -7.053 1.00 93.06 86 LEU A N 1
ATOM 669 C CA . LEU A 1 86 ? 0.813 -6.653 -6.647 1.00 93.06 86 LEU A CA 1
ATOM 670 C C . LEU A 1 86 ? 1.741 -7.850 -6.450 1.00 93.06 86 LEU A C 1
ATOM 672 O O . LEU A 1 86 ? 1.547 -8.606 -5.499 1.00 93.06 86 LEU A O 1
ATOM 676 N N . SER A 1 87 ? 2.752 -8.021 -7.306 1.00 93.62 87 SER A N 1
ATOM 677 C CA . SER A 1 87 ? 3.732 -9.100 -7.136 1.00 93.62 87 SER A CA 1
ATOM 678 C C . SER A 1 87 ? 4.527 -8.923 -5.842 1.00 93.62 87 SER A C 1
ATOM 680 O O . SER A 1 87 ? 4.677 -9.877 -5.079 1.00 93.62 87 SER A O 1
ATOM 682 N N . TRP A 1 88 ? 4.936 -7.695 -5.519 1.00 91.38 88 TRP A N 1
ATOM 683 C CA . TRP A 1 88 ? 5.585 -7.386 -4.249 1.00 91.38 88 TRP A CA 1
ATOM 684 C C . TRP A 1 88 ? 4.678 -7.638 -3.039 1.00 91.38 88 TRP A C 1
ATOM 686 O O . TRP A 1 88 ? 5.099 -8.249 -2.054 1.00 91.38 88 TRP A O 1
ATOM 696 N N . LEU A 1 89 ? 3.410 -7.226 -3.115 1.00 92.38 89 LEU A N 1
ATOM 697 C CA . LEU A 1 89 ? 2.431 -7.481 -2.057 1.00 92.38 89 LEU A CA 1
ATOM 698 C C . LEU A 1 89 ? 2.231 -8.992 -1.852 1.00 92.38 89 LEU A C 1
ATOM 700 O O . LEU A 1 89 ? 2.220 -9.458 -0.712 1.00 92.38 89 LEU A O 1
ATOM 704 N N . ALA A 1 90 ? 2.161 -9.768 -2.937 1.00 94.62 90 ALA A N 1
ATOM 705 C CA . ALA A 1 90 ? 2.085 -11.224 -2.880 1.00 94.62 90 ALA A CA 1
ATOM 706 C C . ALA A 1 90 ? 3.310 -11.837 -2.184 1.00 94.62 90 ALA A C 1
ATOM 708 O O . ALA A 1 90 ? 3.141 -12.683 -1.307 1.00 94.62 90 ALA A O 1
ATOM 709 N N . VAL A 1 91 ? 4.527 -11.369 -2.492 1.00 94.81 91 VAL A N 1
ATOM 710 C CA . VAL A 1 91 ? 5.751 -11.789 -1.784 1.00 94.81 91 VAL A CA 1
ATOM 711 C C . VAL A 1 91 ? 5.650 -11.487 -0.286 1.00 94.81 91 VAL A C 1
ATOM 713 O O . VAL A 1 91 ? 5.944 -12.358 0.532 1.00 94.81 91 VAL A O 1
ATOM 716 N N . GLY A 1 92 ? 5.171 -10.298 0.091 1.00 91.19 92 GLY A N 1
ATOM 717 C CA . GLY A 1 92 ? 4.958 -9.928 1.492 1.00 91.19 92 GLY A CA 1
ATOM 718 C C . GLY A 1 92 ? 3.953 -10.837 2.211 1.00 91.19 92 GLY A C 1
ATOM 719 O O . GLY A 1 92 ? 4.205 -11.275 3.335 1.00 91.19 92 GLY A O 1
ATOM 720 N N . VAL A 1 93 ? 2.843 -11.182 1.553 1.00 93.06 93 VAL A N 1
ATOM 721 C CA . VAL A 1 93 ? 1.838 -12.119 2.084 1.00 93.06 93 VAL A CA 1
ATOM 722 C C . VAL A 1 93 ? 2.421 -13.521 2.234 1.00 93.06 93 VAL A C 1
ATOM 724 O O . VAL A 1 93 ? 2.245 -14.137 3.283 1.00 93.06 93 VAL A O 1
ATOM 727 N N . VAL A 1 94 ? 3.148 -14.019 1.232 1.00 94.25 94 VAL A N 1
ATOM 728 C CA . VAL A 1 94 ? 3.820 -15.325 1.292 1.00 94.25 94 VAL A CA 1
ATOM 729 C C . VAL A 1 94 ? 4.822 -15.354 2.443 1.00 94.25 94 VAL A C 1
ATOM 731 O O . VAL A 1 94 ? 4.791 -16.282 3.247 1.00 94.25 94 VAL A O 1
ATOM 734 N N . TYR A 1 95 ? 5.652 -14.320 2.587 1.00 91.94 95 TYR A N 1
ATOM 735 C CA . TYR A 1 95 ? 6.593 -14.198 3.698 1.00 91.94 95 TYR A CA 1
ATOM 736 C C . TYR A 1 95 ? 5.882 -14.214 5.060 1.00 91.94 95 TYR A C 1
ATOM 738 O O . TYR A 1 95 ? 6.268 -14.972 5.954 1.00 91.94 95 TYR A O 1
ATOM 746 N N . TYR A 1 96 ? 4.803 -13.440 5.211 1.00 88.44 96 TYR A N 1
ATOM 747 C CA . TYR A 1 96 ? 3.996 -13.429 6.432 1.00 88.44 96 TYR A CA 1
ATOM 748 C C . TYR A 1 96 ? 3.390 -14.805 6.739 1.00 88.44 96 TYR A C 1
ATOM 750 O O . TYR A 1 96 ? 3.452 -15.275 7.877 1.00 88.44 96 TYR A O 1
ATOM 758 N N . LEU A 1 97 ? 2.830 -15.479 5.731 1.00 90.75 97 LEU A N 1
ATOM 759 C CA . LEU A 1 97 ? 2.249 -16.810 5.883 1.00 90.75 97 LEU A CA 1
ATOM 760 C C . LEU A 1 97 ? 3.306 -17.853 6.241 1.00 90.75 97 LEU A C 1
ATOM 762 O O . LEU A 1 97 ? 3.063 -18.653 7.140 1.00 90.75 97 LEU A O 1
ATOM 766 N N . LEU A 1 98 ? 4.481 -17.823 5.609 1.00 89.75 98 LEU A N 1
ATOM 767 C CA . LEU A 1 98 ? 5.600 -18.701 5.953 1.00 89.75 98 LEU A CA 1
ATOM 768 C C . LEU A 1 98 ? 6.025 -18.492 7.407 1.00 89.75 98 LEU A C 1
ATOM 770 O O . LEU A 1 98 ? 6.111 -19.451 8.172 1.00 89.75 98 LEU A O 1
ATOM 774 N N . MET A 1 99 ? 6.206 -17.241 7.827 1.00 86.94 99 MET A N 1
ATOM 775 C CA . MET A 1 99 ? 6.560 -16.918 9.207 1.00 86.94 99 MET A CA 1
ATOM 776 C C . MET A 1 99 ? 5.496 -17.396 10.208 1.00 86.94 99 MET A C 1
ATOM 778 O O . MET A 1 99 ? 5.833 -17.928 11.267 1.00 86.94 99 MET A O 1
ATOM 782 N N . ARG A 1 100 ? 4.211 -17.238 9.875 1.00 85.38 100 ARG A N 1
ATOM 783 C CA . ARG A 1 100 ? 3.094 -17.628 10.742 1.00 85.38 100 ARG A CA 1
ATOM 784 C C . ARG A 1 100 ? 2.900 -19.146 10.812 1.00 85.38 100 ARG A C 1
ATOM 786 O O . ARG A 1 100 ? 2.702 -19.679 11.900 1.00 85.38 100 ARG A O 1
ATOM 793 N N . LEU A 1 101 ? 2.920 -19.832 9.669 1.00 85.12 101 LEU A N 1
ATOM 794 C CA . LEU A 1 101 ? 2.572 -21.252 9.548 1.00 85.12 101 LEU A CA 1
ATOM 795 C C . LEU A 1 101 ? 3.759 -22.174 9.837 1.00 85.12 101 LEU A C 1
ATOM 797 O O . LEU A 1 101 ? 3.583 -23.188 10.507 1.00 85.12 101 LEU A O 1
ATOM 801 N N . VAL A 1 102 ? 4.959 -21.824 9.365 1.00 79.88 102 VAL A N 1
ATOM 802 C CA . VAL A 1 102 ? 6.160 -22.663 9.519 1.00 79.88 102 VAL A CA 1
ATOM 803 C C . VAL A 1 102 ? 6.840 -22.397 10.857 1.00 79.88 102 VAL A C 1
ATOM 805 O O . VAL A 1 102 ? 7.223 -23.334 11.551 1.00 79.88 102 VAL A O 1
ATOM 808 N N . LEU A 1 103 ? 6.959 -21.127 11.254 1.00 73.31 103 LEU A N 1
ATOM 809 C CA . LEU A 1 103 ? 7.715 -20.747 12.451 1.00 73.31 103 LEU A CA 1
ATOM 810 C C . LEU A 1 103 ? 6.874 -20.738 13.740 1.00 73.31 103 LEU A C 1
ATOM 812 O O . LEU A 1 103 ? 7.445 -20.562 14.813 1.00 73.31 103 LEU A O 1
ATOM 816 N N . LYS A 1 104 ? 5.536 -20.894 13.647 1.00 67.38 104 LYS A N 1
ATOM 817 C CA . LYS A 1 104 ? 4.555 -20.801 14.758 1.00 67.38 104 LYS A CA 1
ATOM 818 C C . LYS A 1 104 ? 4.843 -19.660 15.743 1.00 67.38 104 LYS A C 1
ATOM 820 O O . LYS A 1 104 ? 4.553 -19.757 16.935 1.00 67.38 104 LYS A O 1
ATOM 825 N N . ARG A 1 105 ? 5.444 -18.567 15.270 1.00 63.03 105 ARG A N 1
ATOM 826 C CA . ARG A 1 105 ? 5.782 -17.443 16.135 1.00 63.03 105 ARG A CA 1
ATOM 827 C C . ARG A 1 105 ? 4.481 -16.712 16.423 1.00 63.03 105 ARG A C 1
ATOM 829 O O . ARG A 1 105 ? 3.884 -16.151 15.504 1.00 63.03 105 ARG A O 1
ATOM 836 N N . ASN A 1 106 ? 4.028 -16.745 17.674 1.00 54.38 106 ASN A N 1
ATOM 837 C CA . ASN A 1 106 ? 2.898 -15.931 18.097 1.00 54.38 106 ASN A CA 1
ATOM 838 C C . ASN A 1 106 ? 3.283 -14.476 17.834 1.00 54.38 106 ASN A C 1
ATOM 840 O O . ASN A 1 106 ? 4.215 -13.948 18.440 1.00 54.38 106 ASN A O 1
ATOM 844 N N . VAL A 1 107 ? 2.606 -13.842 16.877 1.00 61.56 107 VAL A N 1
ATOM 845 C CA . VAL A 1 107 ? 2.682 -12.392 16.669 1.00 61.56 107 VAL A CA 1
ATOM 846 C C . VAL A 1 107 ? 1.833 -11.760 17.767 1.00 61.56 107 VAL A C 1
ATOM 848 O O . VAL A 1 107 ? 0.779 -11.181 17.527 1.00 61.56 107 VAL A O 1
ATOM 851 N N . GLU A 1 108 ? 2.247 -11.994 19.006 1.00 60.34 108 GLU A N 1
ATOM 852 C CA . GLU A 1 108 ? 1.666 -11.380 20.178 1.00 60.34 108 GLU A CA 1
ATOM 853 C C . GLU A 1 108 ? 2.193 -9.951 20.170 1.00 60.34 108 GLU A C 1
ATOM 855 O O . GLU A 1 108 ? 3.349 -9.675 20.496 1.00 60.34 108 GLU A O 1
ATOM 860 N N . LEU A 1 109 ? 1.370 -9.042 19.648 1.00 60.62 109 LEU A N 1
ATOM 861 C CA . LEU A 1 109 ? 1.601 -7.619 19.806 1.00 60.62 109 LEU A CA 1
ATOM 862 C C . LEU A 1 109 ? 1.541 -7.373 21.313 1.00 60.62 109 LEU A C 1
ATOM 864 O O . LEU A 1 109 ? 0.452 -7.353 21.884 1.00 60.62 109 LEU A O 1
ATOM 868 N N . LYS A 1 110 ? 2.704 -7.247 21.964 1.00 57.75 110 LYS A N 1
ATOM 869 C CA . LYS A 1 110 ? 2.792 -6.670 23.305 1.00 57.75 110 LYS A CA 1
ATOM 870 C C . LYS A 1 110 ? 2.315 -5.229 23.188 1.00 57.75 110 LYS A C 1
ATOM 872 O O . LYS A 1 110 ? 3.095 -4.319 22.925 1.00 57.75 110 LYS A O 1
ATOM 877 N N . LEU A 1 111 ? 1.004 -5.055 23.286 1.00 65.00 111 LEU A N 1
ATOM 878 C CA . LEU A 1 111 ? 0.370 -3.767 23.475 1.00 65.00 111 LEU A CA 1
ATOM 879 C C . LEU A 1 111 ? 0.642 -3.401 24.934 1.00 65.00 111 LEU A C 1
ATOM 881 O O . LEU A 1 111 ? -0.180 -3.658 25.808 1.00 65.00 111 LEU A O 1
ATOM 885 N N . GLU A 1 112 ? 1.856 -2.925 25.204 1.00 53.47 112 GLU A N 1
ATOM 886 C CA . GLU A 1 112 ? 2.146 -2.227 26.451 1.00 53.47 112 GLU A CA 1
ATOM 887 C C . GLU A 1 112 ? 1.294 -0.954 26.423 1.00 53.47 112 GLU A C 1
ATOM 889 O O . GLU A 1 112 ? 1.506 -0.070 25.590 1.00 53.47 112 GLU A O 1
ATOM 894 N N . GLY A 1 113 ? 0.229 -0.973 27.226 1.00 46.81 113 GLY A N 1
ATOM 895 C CA . GLY A 1 113 ? -0.598 0.188 27.538 1.00 46.81 113 GLY A CA 1
ATOM 896 C C . GLY A 1 113 ? 0.030 1.029 28.634 1.00 46.81 113 GLY A C 1
ATOM 897 O O . GLY A 1 113 ? 0.788 0.457 29.450 1.00 46.81 113 GLY A O 1
#

Foldseek 3Di:
DVVVVVVVVVVVVCVVCVVPVVLVVLQVVLVVLVVLLVVLVVLLCVCCVVVVHPCCCVSPVVSVVSNVVSVVVLVPDDPSSVVSNVVVVVVVVVVVCCCCPVVVDPPPPPPPD

Secondary structure (DSSP, 8-state):
-HHHHHHHHHHHHHHHTTT-HHHHHHHHHHHHHHHHHHHHHHHHIIIIIIS--S-HIIIIIHHHHHHHHHHHHHHHS-HHHHHHHHHHHHHHHHHHHHHHHTS----------